Protein AF-T1AD20-F1 (afdb_monomer_lite)

Sequence (91 aa):
MGSESLIDLVRTVHTSKDKDYSELFIRSEGGMGLYKFIVDRWSYYTFTSNAKDVARIDALVSEGKSLVEAIDILASADHEAMYGKKSREAA

Foldseek 3Di:
DPDPVVVVVVVPFDDDPPDQWGWDWDQDPVGTDIDTHHDQQLVCLVPDPDPVSVVQLVVVVVVVDDSSVSSVVRSVVVVCVVPNPPDPPPD

pLDDT: mean 84.26, std 14.49, range [38.59, 98.5]

Structure (mmCIF, N/CA/C/O backbone):
data_AF-T1AD20-F1
#
_entry.id   AF-T1AD20-F1
#
loop_
_atom_site.group_PDB
_atom_site.id
_atom_site.type_symbol
_atom_site.label_atom_id
_atom_site.label_alt_id
_atom_site.label_comp_id
_atom_site.label_asym_id
_atom_site.label_entity_id
_atom_site.label_seq_id
_atom_site.pdbx_PDB_ins_code
_atom_site.Cartn_x
_atom_site.Cartn_y
_atom_site.Cartn_z
_atom_site.occupancy
_atom_site.B_iso_or_equiv
_atom_site.auth_seq_id
_atom_site.auth_comp_id
_atom_site.auth_asym_id
_atom_site.auth_atom_id
_atom_site.pdbx_PDB_model_num
ATOM 1 N N . MET A 1 1 ? 11.466 -2.872 -39.063 1.00 50.03 1 MET A N 1
ATOM 2 C CA . MET A 1 1 ? 11.686 -3.234 -37.643 1.00 50.03 1 MET A CA 1
ATOM 3 C C . MET A 1 1 ? 11.259 -2.041 -36.803 1.00 50.03 1 MET A C 1
ATOM 5 O O . MET A 1 1 ? 11.969 -1.051 -36.838 1.00 50.03 1 MET A O 1
ATOM 9 N N . GLY A 1 2 ? 10.085 -2.044 -36.164 1.00 59.44 2 GLY A N 1
ATOM 10 C CA . GLY A 1 2 ? 9.675 -0.864 -35.380 1.00 59.44 2 GLY A CA 1
ATOM 11 C C . GLY A 1 2 ? 8.310 -0.909 -34.686 1.00 59.44 2 GLY A C 1
ATOM 12 O O . GLY A 1 2 ? 8.112 -0.153 -33.744 1.00 59.44 2 GLY A O 1
ATOM 13 N N . SER A 1 3 ? 7.386 -1.787 -35.090 1.00 66.38 3 SER A N 1
ATOM 14 C CA . SER A 1 3 ? 6.070 -1.929 -34.439 1.00 66.38 3 SER A CA 1
ATOM 15 C C . SER A 1 3 ? 5.989 -3.144 -33.512 1.00 66.38 3 SER A C 1
ATOM 17 O O . SER A 1 3 ? 5.567 -3.003 -32.371 1.00 66.38 3 SER A O 1
ATOM 19 N N . GLU A 1 4 ? 6.439 -4.312 -33.974 1.00 74.81 4 GLU A N 1
ATOM 20 C CA . GLU A 1 4 ? 6.319 -5.581 -33.234 1.00 74.81 4 GLU A CA 1
ATOM 21 C C . GLU A 1 4 ? 7.069 -5.554 -31.896 1.00 74.81 4 GLU A C 1
ATOM 23 O O . GLU A 1 4 ? 6.477 -5.795 -30.853 1.00 74.81 4 GLU A O 1
ATOM 28 N N . SER A 1 5 ? 8.330 -5.111 -31.884 1.00 76.06 5 SER A N 1
ATOM 29 C CA . SER A 1 5 ? 9.124 -5.028 -30.648 1.00 76.06 5 SER A CA 1
ATOM 30 C C . SER A 1 5 ? 8.552 -4.045 -29.619 1.00 76.06 5 SER A C 1
ATOM 32 O O . SER A 1 5 ? 8.760 -4.202 -28.419 1.00 76.06 5 SER A O 1
ATOM 34 N N . LEU A 1 6 ? 7.849 -3.006 -30.081 1.00 76.31 6 LEU A N 1
ATOM 35 C CA . LEU A 1 6 ? 7.191 -2.037 -29.208 1.00 76.31 6 LEU A CA 1
ATOM 36 C C . LEU A 1 6 ? 5.932 -2.640 -28.579 1.00 76.31 6 LEU A C 1
ATOM 38 O O . LEU A 1 6 ? 5.685 -2.455 -27.390 1.00 76.31 6 LEU A O 1
ATOM 42 N N . ILE A 1 7 ? 5.151 -3.367 -29.379 1.00 80.56 7 ILE A N 1
ATOM 43 C CA . ILE A 1 7 ? 3.979 -4.110 -28.913 1.00 80.56 7 ILE A CA 1
ATOM 44 C C . ILE A 1 7 ? 4.411 -5.146 -27.875 1.00 80.56 7 ILE A C 1
ATOM 46 O O . ILE A 1 7 ? 3.797 -5.225 -26.812 1.00 80.56 7 ILE A O 1
ATOM 50 N N . ASP A 1 8 ? 5.493 -5.876 -28.141 1.00 82.19 8 ASP A N 1
ATOM 51 C CA . ASP A 1 8 ? 6.050 -6.849 -27.203 1.00 82.19 8 ASP A CA 1
ATOM 52 C C . ASP A 1 8 ? 6.471 -6.189 -25.889 1.00 82.19 8 ASP A C 1
ATOM 54 O O . ASP A 1 8 ? 6.140 -6.694 -24.819 1.00 82.19 8 ASP A O 1
ATOM 58 N N . LEU A 1 9 ? 7.107 -5.014 -25.940 1.00 79.50 9 LEU A N 1
ATOM 59 C CA . LEU A 1 9 ? 7.473 -4.266 -24.738 1.00 79.50 9 LEU A CA 1
ATOM 60 C C . LEU A 1 9 ? 6.244 -3.812 -23.936 1.00 79.50 9 LEU A C 1
ATOM 62 O O . LEU A 1 9 ? 6.208 -3.988 -22.720 1.00 79.50 9 LEU A O 1
ATOM 66 N N . VAL A 1 10 ? 5.212 -3.272 -24.588 1.00 81.25 10 VAL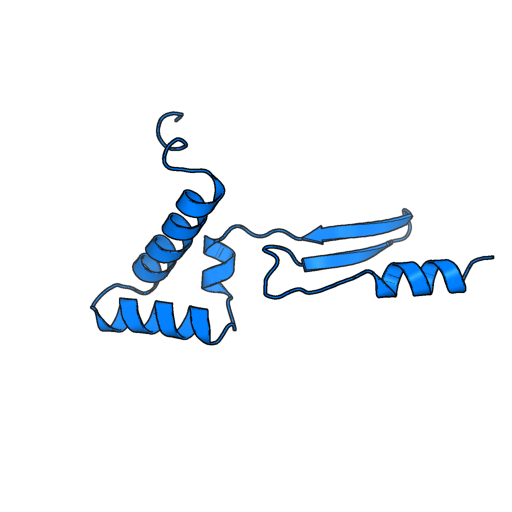 A N 1
ATOM 67 C CA . VAL A 1 10 ? 3.977 -2.855 -23.899 1.00 81.25 10 VAL A CA 1
ATOM 68 C C . VAL A 1 10 ? 3.265 -4.054 -23.267 1.00 81.25 10 VAL A C 1
ATOM 70 O O . VAL A 1 10 ? 2.730 -3.929 -22.169 1.00 81.25 10 VAL A O 1
ATOM 73 N N . ARG A 1 11 ? 3.318 -5.240 -23.889 1.00 80.62 11 ARG A N 1
ATOM 74 C CA . ARG A 1 11 ? 2.791 -6.483 -23.293 1.00 80.62 11 ARG A CA 1
ATOM 75 C C . ARG A 1 11 ? 3.518 -6.899 -22.015 1.00 80.62 11 ARG A C 1
ATOM 77 O O . ARG A 1 11 ? 2.948 -7.653 -21.234 1.00 80.62 11 ARG A O 1
ATOM 84 N N . THR A 1 12 ? 4.744 -6.427 -21.784 1.00 78.56 12 THR A N 1
ATOM 85 C CA . THR A 1 12 ? 5.461 -6.696 -20.528 1.00 78.56 12 THR A CA 1
ATOM 86 C C . THR A 1 12 ? 5.045 -5.785 -19.377 1.00 78.56 12 THR A C 1
ATOM 88 O O . THR A 1 12 ? 5.446 -6.054 -18.249 1.00 78.56 12 THR A O 1
ATOM 91 N N . VAL A 1 13 ? 4.237 -4.749 -19.625 1.00 78.62 13 VAL A N 1
ATOM 92 C CA . VAL A 1 13 ? 3.725 -3.854 -18.581 1.00 78.62 13 VAL A CA 1
ATOM 93 C C . VAL A 1 13 ? 2.663 -4.590 -17.772 1.00 78.62 13 VAL A C 1
ATOM 95 O O . VAL A 1 13 ? 1.592 -4.911 -18.286 1.00 78.62 13 VAL A O 1
ATOM 98 N N . HIS A 1 14 ? 2.934 -4.825 -16.493 1.00 71.06 14 HIS A N 1
ATOM 99 C CA . HIS A 1 14 ? 1.988 -5.463 -15.587 1.00 71.06 14 HIS A CA 1
ATOM 100 C C . HIS A 1 14 ? 1.626 -4.544 -14.422 1.00 71.06 14 HIS A C 1
ATOM 102 O O . HIS A 1 14 ? 2.480 -4.089 -13.661 1.00 71.06 14 HIS A O 1
ATOM 108 N N . THR A 1 15 ? 0.324 -4.371 -14.201 1.00 66.38 15 THR A N 1
ATOM 109 C CA . THR A 1 15 ? -0.208 -3.901 -12.919 1.00 66.38 15 THR A CA 1
ATOM 110 C C . THR A 1 15 ? -0.482 -5.126 -12.056 1.00 66.38 15 THR A C 1
ATOM 112 O O . THR A 1 15 ? -1.562 -5.712 -12.105 1.00 66.38 15 THR A O 1
ATOM 115 N N . SER A 1 16 ? 0.516 -5.573 -11.298 1.00 62.56 16 SER A N 1
ATOM 116 C CA . SER A 1 16 ? 0.287 -6.637 -10.322 1.00 62.56 16 SER A CA 1
ATOM 117 C C . SER A 1 16 ? -0.204 -6.021 -9.023 1.00 62.56 16 SER A C 1
ATOM 119 O O . SER A 1 16 ? 0.482 -5.180 -8.453 1.00 62.56 16 SER A O 1
ATOM 121 N N . LYS A 1 17 ? -1.358 -6.476 -8.526 1.00 60.00 17 LYS A N 1
ATOM 122 C CA . LYS A 1 17 ? -1.846 -6.107 -7.187 1.00 60.00 17 LYS A CA 1
ATOM 123 C C . LYS A 1 17 ? -0.946 -6.641 -6.068 1.00 60.00 17 LYS A C 1
ATOM 125 O O . LYS A 1 17 ? -0.992 -6.117 -4.964 1.00 60.00 17 LYS A O 1
ATOM 130 N N . ASP A 1 18 ? -0.131 -7.650 -6.377 1.00 59.72 18 ASP A N 1
ATOM 131 C CA . ASP A 1 18 ? 0.832 -8.255 -5.455 1.00 59.72 18 ASP A CA 1
ATOM 132 C C . ASP A 1 18 ? 2.215 -7.584 -5.525 1.00 59.72 18 ASP A C 1
ATOM 134 O O . ASP A 1 18 ? 3.105 -7.928 -4.755 1.00 59.72 18 ASP A O 1
ATOM 138 N N . LYS A 1 19 ? 2.434 -6.668 -6.483 1.00 58.88 19 LYS A N 1
ATOM 139 C CA . LYS A 1 19 ? 3.665 -5.871 -6.560 1.00 58.88 19 LYS A CA 1
ATOM 140 C C . LYS A 1 19 ? 3.374 -4.489 -5.973 1.00 58.88 19 LYS A C 1
ATOM 142 O O . LYS A 1 19 ? 2.406 -3.851 -6.367 1.00 58.88 19 LYS A O 1
ATOM 147 N N . ASP A 1 20 ? 4.254 -3.986 -5.111 1.00 72.12 20 ASP A N 1
ATOM 148 C CA . ASP A 1 20 ? 4.157 -2.646 -4.496 1.00 72.12 20 ASP A CA 1
ATOM 149 C C . ASP A 1 20 ? 4.403 -1.476 -5.470 1.00 72.12 20 ASP A C 1
ATOM 151 O O . ASP A 1 20 ? 4.798 -0.380 -5.074 1.00 72.12 20 ASP A O 1
ATOM 155 N N . TYR A 1 21 ? 4.237 -1.705 -6.771 1.00 77.12 21 TYR A N 1
ATOM 156 C CA . TYR A 1 21 ? 4.477 -0.713 -7.804 1.00 77.12 21 TYR A CA 1
ATOM 157 C C . TYR A 1 21 ? 3.651 -0.998 -9.050 1.00 77.12 21 TYR A C 1
ATOM 159 O O . TYR A 1 21 ? 3.381 -2.145 -9.408 1.00 77.12 21 TYR A O 1
ATOM 167 N N . SER A 1 22 ? 3.301 0.078 -9.746 1.00 80.50 22 SER A N 1
ATOM 168 C CA . SER A 1 22 ? 2.745 -0.005 -11.094 1.00 80.50 22 SER A CA 1
ATOM 169 C C . SER A 1 22 ? 3.865 0.122 -12.116 1.00 80.50 22 SER A C 1
ATOM 171 O O . SER A 1 22 ? 4.773 0.936 -11.954 1.00 80.50 22 SER A O 1
ATOM 173 N N . GLU A 1 23 ? 3.817 -0.668 -13.181 1.00 86.81 23 GLU A N 1
ATOM 174 C CA . GLU A 1 23 ? 4.691 -0.473 -14.334 1.00 86.81 23 GLU A CA 1
ATOM 175 C C . GLU A 1 23 ? 4.026 0.519 -15.297 1.00 86.81 23 GLU A C 1
ATOM 177 O O . GLU A 1 23 ? 2.842 0.399 -15.611 1.00 86.81 23 GLU A O 1
ATOM 182 N N . LEU A 1 24 ? 4.775 1.528 -15.737 1.00 86.81 24 LEU A N 1
ATOM 183 C CA . LEU A 1 24 ? 4.317 2.581 -16.638 1.00 86.81 24 LEU A CA 1
ATOM 184 C C . LEU A 1 24 ? 5.171 2.574 -17.899 1.00 86.81 24 LEU A C 1
ATOM 186 O O . LEU A 1 24 ? 6.387 2.751 -17.829 1.00 86.81 24 LEU A O 1
ATOM 190 N N . PHE A 1 25 ? 4.543 2.431 -19.061 1.00 89.44 25 PHE A N 1
ATOM 191 C CA . PHE A 1 25 ? 5.199 2.733 -20.328 1.00 89.44 25 PHE A CA 1
ATOM 192 C C . PHE A 1 25 ? 4.990 4.212 -20.661 1.00 89.44 25 PHE A C 1
ATOM 194 O O . PHE A 1 25 ? 3.858 4.654 -20.853 1.00 89.44 25 PHE A O 1
ATOM 201 N N . ILE A 1 26 ? 6.076 4.982 -20.721 1.00 89.12 26 ILE A N 1
ATOM 202 C CA . ILE A 1 26 ? 6.035 6.416 -21.018 1.00 89.12 26 ILE A CA 1
ATOM 203 C C . ILE A 1 26 ? 6.608 6.639 -22.412 1.00 89.12 26 ILE A C 1
ATOM 205 O O . ILE A 1 26 ? 7.682 6.134 -22.736 1.00 89.12 26 ILE A O 1
ATOM 209 N N . ARG A 1 27 ? 5.902 7.432 -23.223 1.00 89.00 27 ARG A N 1
ATOM 210 C CA . ARG A 1 27 ? 6.363 7.932 -24.520 1.00 89.00 27 ARG A CA 1
ATOM 211 C C . ARG A 1 27 ? 6.262 9.454 -24.525 1.00 89.00 27 ARG A C 1
ATOM 213 O O . ARG A 1 27 ? 5.174 9.992 -24.351 1.00 89.00 27 ARG A O 1
ATOM 220 N N . SER A 1 28 ? 7.383 10.128 -24.742 1.00 88.88 28 SER A N 1
ATOM 221 C CA . SER A 1 28 ? 7.488 11.584 -24.854 1.00 88.88 28 SER A CA 1
ATOM 222 C C . SER A 1 28 ? 8.315 11.970 -26.085 1.00 88.88 28 SER A C 1
ATOM 224 O O . SER A 1 28 ? 8.847 11.103 -26.782 1.00 88.88 28 SER A O 1
ATOM 226 N N . GLU A 1 29 ? 8.442 13.271 -26.363 1.00 91.81 29 GLU A N 1
ATOM 227 C CA . GLU A 1 29 ? 9.333 13.767 -27.426 1.00 91.81 29 GLU A CA 1
ATOM 228 C C . GLU A 1 29 ? 10.806 13.408 -27.170 1.00 91.81 29 GLU A C 1
ATOM 230 O O . GLU A 1 29 ? 11.570 13.222 -28.113 1.00 91.81 29 GLU A O 1
ATOM 235 N N . GLY A 1 30 ? 11.192 13.248 -25.899 1.00 89.50 30 GLY A N 1
ATOM 236 C CA . GLY A 1 30 ? 12.548 12.878 -25.489 1.00 89.50 30 GLY A CA 1
ATOM 237 C C . GLY A 1 30 ? 12.851 11.378 -25.542 1.00 89.50 30 GLY A C 1
ATOM 238 O O . GLY A 1 30 ? 13.988 10.991 -25.284 1.00 89.50 30 GLY A O 1
ATOM 239 N N . GLY A 1 31 ? 11.868 10.524 -25.850 1.00 86.25 31 GLY A N 1
ATOM 240 C CA . GLY A 1 31 ? 12.064 9.079 -25.962 1.00 86.25 31 GLY A CA 1
ATOM 241 C C . GLY A 1 31 ? 10.944 8.248 -25.341 1.00 86.25 31 GLY A C 1
ATOM 242 O O . GLY A 1 31 ? 9.848 8.730 -25.058 1.00 86.25 31 GLY A O 1
ATOM 243 N N . MET A 1 32 ? 11.217 6.958 -25.157 1.00 90.00 32 MET A N 1
ATOM 244 C CA . MET A 1 32 ? 10.267 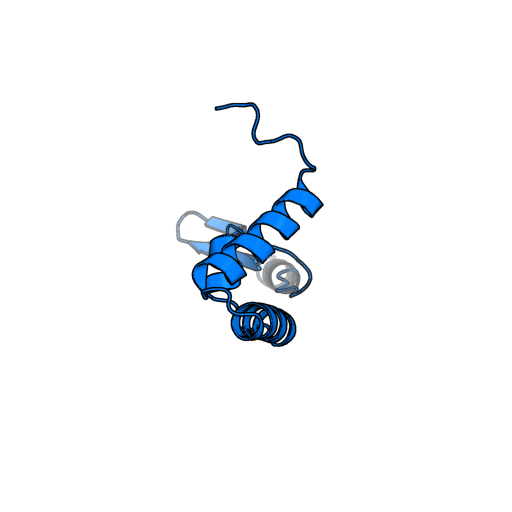6.005 -24.587 1.00 90.00 32 MET A CA 1
ATOM 245 C C . MET A 1 32 ? 10.951 5.008 -23.658 1.00 90.00 32 MET A C 1
ATOM 247 O O . MET A 1 32 ? 12.105 4.645 -23.882 1.00 90.00 32 MET A O 1
ATOM 251 N N . GLY A 1 33 ? 10.231 4.550 -22.636 1.00 86.69 33 GLY A N 1
ATOM 252 C CA . GLY A 1 33 ? 10.772 3.614 -21.657 1.00 86.69 33 GLY A CA 1
ATOM 253 C C . GLY A 1 33 ? 9.722 3.027 -20.722 1.00 86.69 33 GLY A C 1
ATOM 254 O O . GLY A 1 33 ? 8.594 3.516 -20.636 1.00 86.69 33 GLY A O 1
ATOM 255 N N . LEU A 1 34 ? 10.121 1.963 -20.026 1.00 87.62 34 LEU A N 1
ATOM 256 C CA . LEU A 1 34 ? 9.348 1.325 -18.968 1.00 87.62 34 LEU A CA 1
ATOM 257 C C . LEU A 1 34 ? 9.845 1.819 -17.607 1.00 87.62 34 LEU A C 1
ATOM 259 O O . LEU A 1 34 ? 11.039 1.759 -17.316 1.00 87.62 34 LEU A O 1
ATOM 263 N N . TYR A 1 35 ? 8.923 2.275 -16.772 1.00 87.44 35 TYR A N 1
ATOM 264 C CA . TYR A 1 35 ? 9.201 2.861 -15.469 1.00 87.44 35 TYR A CA 1
ATOM 265 C C . TYR A 1 35 ? 8.421 2.129 -14.388 1.00 87.44 35 TYR A C 1
ATOM 267 O O . TYR A 1 35 ? 7.337 1.605 -14.633 1.00 87.44 35 TYR A O 1
ATOM 275 N N . LYS A 1 36 ? 8.961 2.120 -13.171 1.00 86.88 36 LYS A N 1
ATOM 276 C CA . LYS A 1 36 ? 8.233 1.672 -11.984 1.00 86.88 36 LYS A CA 1
ATOM 277 C C . LYS A 1 36 ? 7.743 2.898 -11.237 1.00 86.88 36 LYS A C 1
ATOM 279 O O . LYS A 1 36 ? 8.545 3.737 -10.837 1.00 86.88 36 LYS A O 1
ATOM 284 N N . PHE A 1 37 ? 6.436 2.990 -11.062 1.00 86.00 37 PHE A N 1
ATOM 285 C CA . PHE A 1 37 ? 5.808 3.985 -10.217 1.00 86.00 37 PHE A CA 1
ATOM 286 C C . PHE A 1 37 ? 5.580 3.391 -8.833 1.00 86.00 37 PHE A C 1
ATOM 288 O O . PHE A 1 37 ? 4.825 2.429 -8.679 1.00 86.00 37 PHE A O 1
ATOM 295 N N . ILE A 1 38 ? 6.278 3.957 -7.855 1.00 85.88 38 ILE A N 1
ATOM 296 C CA . ILE A 1 38 ? 6.280 3.526 -6.461 1.00 85.88 38 ILE A CA 1
ATOM 297 C C . ILE A 1 38 ? 5.695 4.672 -5.642 1.00 85.88 38 ILE A C 1
ATOM 299 O O . ILE A 1 38 ? 6.098 5.822 -5.816 1.00 85.88 38 ILE A O 1
ATOM 303 N N . VAL A 1 39 ? 4.762 4.348 -4.755 1.00 86.19 39 VAL A N 1
ATOM 304 C CA . VAL A 1 39 ? 4.2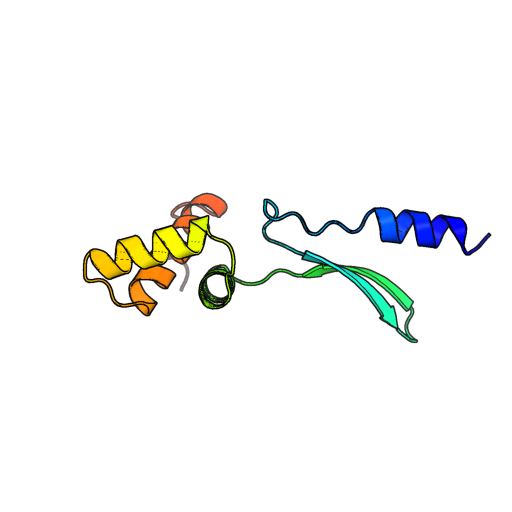27 5.266 -3.745 1.00 86.19 39 VAL A CA 1
ATOM 305 C C . VAL A 1 39 ? 4.617 4.755 -2.367 1.00 86.19 39 VAL A C 1
ATOM 307 O O . VAL A 1 39 ? 4.818 3.553 -2.182 1.00 86.19 39 VAL A O 1
ATOM 310 N N . ASP A 1 40 ? 4.739 5.651 -1.394 1.00 89.81 40 ASP A N 1
ATOM 311 C CA . ASP A 1 40 ? 4.914 5.226 -0.012 1.00 89.81 40 ASP A CA 1
ATOM 312 C C . ASP A 1 40 ? 3.656 4.484 0.488 1.00 89.81 40 ASP A C 1
ATOM 314 O O . ASP A 1 40 ? 2.543 4.673 -0.019 1.00 89.81 40 ASP A O 1
ATOM 318 N N . ARG A 1 41 ? 3.829 3.609 1.487 1.00 91.06 41 ARG A N 1
ATOM 319 C CA . ARG A 1 41 ? 2.739 2.750 1.979 1.00 91.06 41 ARG A CA 1
ATOM 320 C C . ARG A 1 41 ? 1.613 3.544 2.643 1.00 91.06 41 ARG A C 1
ATOM 322 O O . ARG A 1 41 ? 0.469 3.104 2.606 1.00 91.06 41 ARG A O 1
ATOM 329 N N . TRP A 1 42 ? 1.901 4.718 3.199 1.00 94.31 42 TRP A N 1
ATOM 330 C CA . TRP A 1 42 ? 0.875 5.560 3.806 1.00 94.31 42 TRP A CA 1
ATOM 331 C C . TRP A 1 42 ? -0.062 6.127 2.732 1.00 94.31 42 TRP A C 1
ATOM 333 O O . TRP A 1 42 ? -1.284 5.963 2.807 1.00 94.31 42 TRP A O 1
ATOM 343 N N . SER A 1 43 ? 0.511 6.687 1.662 1.00 93.31 43 SER A N 1
ATOM 344 C CA . SER A 1 43 ? -0.239 7.126 0.480 1.00 93.31 43 SER A CA 1
ATOM 345 C C . SER A 1 43 ? -1.003 5.969 -0.167 1.00 93.31 43 SER A C 1
ATOM 347 O O . SER A 1 43 ? -2.160 6.139 -0.549 1.00 93.31 43 SER A O 1
ATOM 349 N N . TYR A 1 44 ? -0.404 4.773 -0.244 1.00 92.12 44 TYR A N 1
ATOM 350 C CA . TYR A 1 44 ? -1.091 3.574 -0.736 1.00 92.12 44 TYR A CA 1
ATOM 351 C C . TYR A 1 44 ? -2.389 3.298 0.034 1.00 92.12 44 TYR A C 1
ATOM 353 O O . TYR A 1 44 ? -3.446 3.188 -0.585 1.00 92.12 44 TYR A O 1
ATOM 361 N N . TYR A 1 45 ? -2.337 3.216 1.368 1.00 94.31 45 TYR A N 1
ATOM 362 C CA . TYR A 1 45 ? -3.516 2.904 2.185 1.00 94.31 45 TYR A CA 1
ATOM 363 C C . TYR A 1 45 ? -4.560 4.022 2.174 1.00 94.31 45 TYR A C 1
ATOM 365 O O . TYR A 1 45 ? -5.751 3.738 2.249 1.00 94.31 45 TYR A O 1
ATOM 373 N N . THR A 1 46 ? -4.135 5.272 2.001 1.00 95.56 46 THR A N 1
ATOM 374 C CA . THR A 1 46 ? -5.050 6.415 1.868 1.00 95.56 46 THR A CA 1
ATOM 375 C C . THR A 1 46 ? -5.918 6.322 0.612 1.00 95.56 46 THR A C 1
ATOM 377 O O . THR A 1 46 ? -7.089 6.696 0.637 1.00 95.56 46 THR A O 1
ATOM 380 N N . PHE A 1 47 ? -5.362 5.806 -0.488 1.00 93.25 47 PHE A N 1
ATOM 381 C CA . PHE A 1 47 ? -6.040 5.731 -1.788 1.00 93.25 47 PHE A CA 1
ATOM 382 C C . PHE A 1 47 ? -6.393 4.301 -2.218 1.00 93.25 47 PHE A C 1
ATOM 384 O O . PHE A 1 47 ? -6.756 4.071 -3.376 1.00 93.25 47 PHE A O 1
ATOM 391 N N . THR A 1 48 ? -6.274 3.321 -1.320 1.00 91.19 48 THR A N 1
ATOM 392 C CA . THR A 1 48 ? -6.494 1.921 -1.683 1.00 91.19 48 THR A CA 1
ATOM 393 C C . THR A 1 48 ? -7.961 1.659 -2.015 1.00 91.19 48 THR A C 1
ATOM 395 O O . THR A 1 48 ? -8.878 2.068 -1.310 1.00 91.19 48 THR A O 1
ATOM 398 N N . SER A 1 49 ? -8.183 0.922 -3.101 1.00 90.69 49 SER A N 1
ATOM 399 C CA . SER A 1 49 ? -9.483 0.331 -3.451 1.00 90.69 49 SER A CA 1
ATOM 400 C C . SER A 1 49 ? -9.480 -1.191 -3.272 1.00 90.69 49 SER A C 1
ATOM 402 O O . SER A 1 49 ? -10.412 -1.887 -3.679 1.00 90.69 49 SER A O 1
ATOM 404 N N . ASN A 1 50 ? -8.412 -1.743 -2.689 1.00 90.75 50 ASN A N 1
ATOM 405 C CA . ASN A 1 50 ? -8.302 -3.170 -2.441 1.00 90.75 50 ASN A CA 1
ATOM 406 C C . ASN A 1 50 ? -9.241 -3.571 -1.299 1.00 90.75 50 ASN A C 1
ATOM 408 O O . ASN A 1 50 ? -9.041 -3.171 -0.156 1.00 90.75 50 ASN A O 1
ATOM 412 N N . ALA A 1 51 ? -10.225 -4.421 -1.596 1.00 94.00 51 ALA A N 1
ATOM 413 C CA . ALA A 1 51 ? -11.222 -4.860 -0.621 1.00 94.00 51 ALA A CA 1
ATOM 414 C C . ALA A 1 51 ? -10.618 -5.480 0.654 1.00 94.00 51 ALA A C 1
ATOM 416 O O . ALA A 1 51 ? -11.177 -5.313 1.733 1.00 94.00 51 ALA A O 1
ATOM 417 N N . LYS A 1 52 ? -9.474 -6.175 0.556 1.00 94.31 52 LYS A N 1
ATOM 418 C CA . LYS A 1 52 ? -8.802 -6.753 1.731 1.00 94.31 52 LYS A CA 1
ATOM 419 C C . LYS A 1 52 ? -8.188 -5.675 2.617 1.00 94.31 52 LYS A C 1
ATOM 421 O O . LYS A 1 52 ? -8.238 -5.810 3.833 1.00 94.31 52 LYS A O 1
ATOM 426 N N . ASP A 1 53 ? -7.617 -4.636 2.019 1.00 94.81 53 ASP A N 1
ATOM 427 C CA . ASP A 1 53 ? -7.003 -3.540 2.769 1.00 94.81 53 ASP A CA 1
ATOM 428 C C . ASP A 1 53 ? -8.076 -2.652 3.396 1.00 94.81 53 ASP A C 1
ATOM 430 O O . ASP A 1 53 ? -7.980 -2.337 4.577 1.00 94.81 53 ASP A O 1
ATOM 434 N N . VAL A 1 54 ? -9.149 -2.357 2.654 1.00 97.06 54 VAL A N 1
ATOM 435 C CA . VAL A 1 54 ? -10.326 -1.646 3.179 1.00 97.06 54 VAL A CA 1
ATOM 436 C C . VAL A 1 54 ? -10.904 -2.387 4.386 1.00 97.06 54 VAL A C 1
ATOM 438 O O . VAL A 1 54 ? -11.068 -1.790 5.441 1.00 97.06 54 VAL A O 1
ATOM 441 N N . ALA A 1 55 ? -11.092 -3.708 4.294 1.00 98.00 55 ALA A N 1
ATOM 442 C CA . ALA A 1 55 ? -11.591 -4.499 5.419 1.00 98.00 55 ALA A CA 1
ATOM 443 C C . ALA A 1 55 ? -10.668 -4.463 6.655 1.00 98.00 55 ALA A C 1
ATOM 445 O O . ALA A 1 55 ? -11.154 -4.506 7.783 1.00 98.00 55 ALA A O 1
ATOM 446 N N . ARG A 1 56 ? -9.342 -4.381 6.472 1.00 97.88 56 ARG A N 1
ATOM 447 C CA . ARG A 1 56 ? -8.389 -4.235 7.590 1.00 97.88 56 ARG A CA 1
ATOM 448 C C . ARG A 1 56 ? -8.474 -2.852 8.229 1.00 97.88 56 ARG A C 1
ATOM 450 O O . ARG A 1 56 ? -8.414 -2.757 9.451 1.00 97.88 56 ARG A O 1
ATOM 457 N N . ILE A 1 57 ? -8.614 -1.804 7.417 1.00 98.25 57 ILE A N 1
ATOM 458 C CA . ILE A 1 57 ? -8.812 -0.432 7.900 1.00 98.25 57 ILE A CA 1
ATOM 459 C C . ILE A 1 57 ? -10.110 -0.364 8.711 1.00 98.25 57 ILE A C 1
ATOM 461 O O . ILE A 1 57 ? -10.088 0.084 9.855 1.00 98.25 57 ILE A O 1
ATOM 465 N N . ASP A 1 58 ? -11.209 -0.885 8.164 1.00 98.25 58 ASP A N 1
ATOM 466 C CA . ASP A 1 58 ? -12.516 -0.898 8.826 1.00 98.25 58 ASP A CA 1
ATOM 467 C C . ASP A 1 58 ? -12.488 -1.681 10.145 1.00 98.25 58 ASP A C 1
ATOM 469 O O . ASP A 1 58 ? -13.091 -1.251 11.128 1.00 98.25 58 ASP A O 1
ATOM 473 N N . ALA A 1 59 ? -11.751 -2.796 10.203 1.00 98.50 59 ALA A N 1
ATOM 474 C CA . ALA A 1 59 ? -11.566 -3.556 11.437 1.00 98.50 59 ALA A CA 1
ATOM 475 C C . ALA A 1 59 ? -10.883 -2.710 12.526 1.00 98.50 59 ALA A C 1
ATOM 477 O O . ALA A 1 59 ? -11.419 -2.591 13.627 1.00 98.50 59 ALA A O 1
ATOM 478 N N . LEU A 1 60 ? -9.770 -2.040 12.208 1.00 98.38 60 LEU A N 1
ATOM 479 C CA . LEU A 1 60 ? -9.065 -1.163 13.153 1.00 98.38 60 LEU A CA 1
ATOM 480 C C . LEU A 1 60 ? -9.940 0.014 13.606 1.00 98.38 60 LEU A C 1
ATOM 482 O O . LEU A 1 60 ? -9.950 0.371 14.785 1.00 98.38 60 LEU A O 1
ATOM 486 N N . VAL A 1 61 ? -10.713 0.596 12.688 1.00 98.31 61 VAL A N 1
ATOM 487 C CA . VAL A 1 61 ? -11.665 1.663 13.024 1.00 98.31 61 VAL A CA 1
ATOM 488 C C . VAL A 1 61 ? -12.770 1.143 13.948 1.00 98.31 61 VAL A C 1
ATOM 490 O O . VAL A 1 61 ? -13.122 1.809 14.920 1.00 98.31 61 VAL A O 1
ATOM 493 N N . SER A 1 62 ? -13.277 -0.072 13.714 1.00 98.19 62 SER A N 1
ATOM 494 C CA . SER A 1 62 ? -14.284 -0.704 14.579 1.00 98.19 62 SER A CA 1
ATOM 495 C C . SER A 1 62 ? -13.767 -1.019 15.989 1.00 98.19 62 SER A C 1
ATOM 497 O O . SER A 1 62 ? -14.544 -1.028 16.942 1.00 98.19 62 SER A O 1
ATOM 499 N N . GLU A 1 63 ? -12.452 -1.192 16.143 1.00 97.94 63 GLU A N 1
ATOM 500 C CA . GLU A 1 63 ? -11.762 -1.329 17.433 1.00 97.94 63 GLU A CA 1
ATOM 501 C C . GLU A 1 63 ? -11.556 0.020 18.153 1.00 97.94 63 GLU A C 1
ATOM 503 O O . GLU A 1 63 ? -10.984 0.072 19.243 1.00 97.94 63 GLU A O 1
ATOM 508 N N . GLY A 1 64 ? -12.032 1.124 17.568 1.00 98.25 64 GLY A N 1
ATOM 509 C CA . GLY A 1 64 ? -11.976 2.465 18.148 1.00 98.25 64 GLY A CA 1
ATOM 510 C C . GLY A 1 64 ? -10.756 3.286 17.734 1.00 98.25 64 GLY A C 1
ATOM 511 O O . GLY A 1 64 ? -10.520 4.341 18.3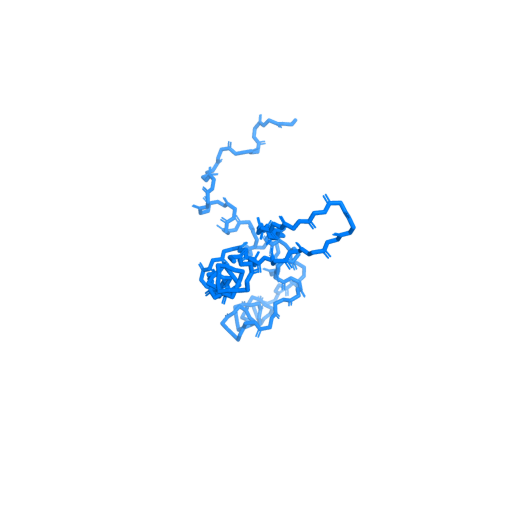23 1.00 98.25 64 GLY A O 1
ATOM 512 N N . LYS A 1 65 ? -9.974 2.840 16.742 1.00 98.38 65 LYS A N 1
ATOM 513 C CA . LYS A 1 65 ? -8.908 3.661 16.152 1.00 98.38 65 LYS A CA 1
ATOM 514 C C . LYS A 1 65 ? -9.492 4.726 15.234 1.00 98.38 65 LYS A C 1
ATOM 516 O O . LYS A 1 65 ? -10.480 4.503 14.537 1.00 98.38 65 LYS A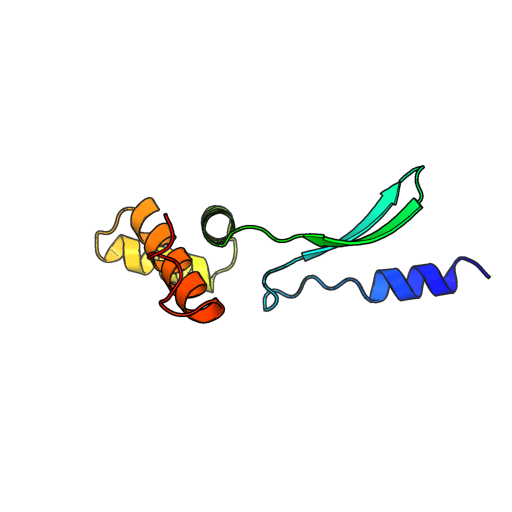 O 1
ATOM 521 N N . SER A 1 66 ? -8.852 5.887 15.187 1.00 98.38 66 SER A N 1
ATOM 522 C CA . SER A 1 66 ? -9.112 6.842 14.114 1.00 98.38 66 SER A CA 1
ATOM 523 C C . SER A 1 66 ? -8.633 6.279 12.772 1.00 98.38 66 SER A C 1
ATOM 525 O O . SER A 1 66 ? -7.744 5.428 12.712 1.00 98.38 66 SER A O 1
ATOM 527 N N . LEU A 1 67 ? -9.194 6.789 11.673 1.00 97.69 67 LEU A N 1
ATOM 528 C CA . LEU A 1 67 ? -8.779 6.396 10.323 1.00 97.69 67 LEU A CA 1
ATOM 529 C C . LEU A 1 67 ? -7.274 6.617 10.091 1.00 97.69 67 LEU A C 1
ATOM 531 O O . LEU A 1 67 ? -6.615 5.775 9.488 1.00 97.69 67 LEU A O 1
ATOM 535 N N . VAL A 1 68 ? -6.727 7.726 10.600 1.00 97.94 68 VAL A N 1
ATOM 536 C CA . VAL A 1 68 ? -5.296 8.044 10.482 1.00 97.94 68 VAL A CA 1
ATOM 537 C C . VAL A 1 68 ? -4.451 7.015 11.229 1.00 97.94 68 VAL A C 1
ATOM 539 O O . VAL A 1 68 ? -3.508 6.482 10.657 1.00 97.94 68 VAL A O 1
ATOM 542 N N . GLU A 1 69 ? -4.827 6.661 12.462 1.00 98.25 69 GLU A N 1
ATOM 543 C CA . GLU A 1 69 ? -4.125 5.621 13.225 1.00 98.25 69 GLU A CA 1
ATOM 544 C C . GLU A 1 69 ? -4.200 4.256 12.537 1.00 98.25 69 GLU A C 1
ATOM 546 O O . GLU A 1 69 ? -3.214 3.524 12.520 1.00 98.25 69 GLU A O 1
ATOM 551 N N . ALA A 1 70 ? -5.349 3.902 11.955 1.00 98.38 70 ALA A N 1
ATOM 552 C CA . ALA A 1 70 ? -5.496 2.653 11.217 1.00 98.38 70 ALA A CA 1
ATOM 553 C C . ALA A 1 70 ? -4.533 2.589 10.018 1.00 98.38 70 ALA A C 1
ATOM 555 O O . ALA A 1 70 ? -3.849 1.583 9.822 1.00 98.38 70 ALA A O 1
ATOM 556 N N . ILE A 1 71 ? -4.434 3.680 9.254 1.00 97.81 71 ILE A N 1
ATOM 557 C CA . ILE A 1 71 ? -3.494 3.809 8.134 1.00 97.81 71 ILE A CA 1
ATOM 558 C C . ILE A 1 71 ? -2.040 3.747 8.629 1.00 97.81 71 ILE A C 1
ATOM 560 O O . ILE A 1 71 ? -1.243 2.996 8.065 1.00 97.81 71 ILE A O 1
ATOM 564 N N . ASP A 1 72 ? -1.698 4.465 9.704 1.00 97.81 72 ASP A N 1
ATOM 565 C CA . ASP A 1 72 ? -0.351 4.470 10.294 1.00 97.81 72 ASP A CA 1
ATOM 566 C C . ASP A 1 72 ? 0.084 3.076 10.756 1.00 97.81 72 ASP A C 1
ATOM 568 O O . ASP A 1 72 ? 1.230 2.677 10.528 1.00 97.81 72 ASP A O 1
ATOM 572 N N . ILE A 1 73 ? -0.824 2.321 11.384 1.00 97.75 73 ILE A N 1
ATOM 573 C CA . ILE A 1 73 ? -0.578 0.948 11.838 1.00 97.75 73 ILE A CA 1
ATOM 574 C C . ILE A 1 73 ? -0.230 0.054 10.646 1.00 97.75 73 ILE A C 1
ATOM 576 O O . ILE A 1 73 ? 0.788 -0.640 10.680 1.00 97.75 73 ILE A O 1
ATOM 580 N N . LEU A 1 74 ? -1.037 0.085 9.582 1.00 96.44 74 LEU A N 1
ATOM 581 C CA . LEU A 1 74 ? -0.821 -0.761 8.407 1.00 96.44 74 LEU A CA 1
ATOM 582 C C . LEU A 1 74 ? 0.441 -0.359 7.632 1.00 96.44 74 LEU A C 1
ATOM 584 O O . LEU A 1 74 ? 1.238 -1.218 7.258 1.00 96.44 74 LEU A O 1
ATOM 588 N N . ALA A 1 75 ? 0.668 0.942 7.439 1.00 94.69 75 ALA A N 1
ATOM 589 C CA . ALA A 1 75 ? 1.862 1.449 6.768 1.00 94.69 75 ALA A CA 1
ATOM 590 C C . ALA A 1 75 ? 3.145 1.112 7.547 1.00 94.69 75 ALA A C 1
ATOM 592 O O . ALA A 1 75 ? 4.144 0.709 6.948 1.00 94.69 75 ALA A O 1
ATOM 593 N N . SER A 1 76 ? 3.113 1.229 8.879 1.00 94.12 76 SER A N 1
ATOM 594 C CA . SER A 1 76 ? 4.245 0.870 9.741 1.00 94.12 76 SER A CA 1
ATOM 595 C C . SER A 1 76 ? 4.512 -0.634 9.720 1.00 94.12 76 SER A C 1
ATOM 597 O O . SER A 1 76 ? 5.669 -1.038 9.621 1.00 94.12 76 SER A O 1
ATOM 599 N N . ALA A 1 77 ? 3.463 -1.463 9.756 1.00 93.50 77 ALA A N 1
ATOM 600 C CA . ALA A 1 77 ? 3.594 -2.915 9.667 1.00 93.50 77 ALA A CA 1
ATOM 601 C C . ALA A 1 77 ? 4.244 -3.352 8.343 1.00 93.50 77 ALA A C 1
ATOM 603 O O . ALA A 1 77 ? 5.162 -4.172 8.355 1.00 93.50 77 ALA A O 1
ATOM 604 N N . ASP A 1 78 ? 3.837 -2.762 7.215 1.00 90.50 78 ASP A N 1
ATOM 605 C CA . ASP A 1 78 ? 4.463 -3.036 5.915 1.00 90.50 78 ASP A CA 1
ATOM 606 C C . ASP A 1 78 ? 5.919 -2.568 5.867 1.00 90.50 78 ASP A C 1
ATOM 608 O O . ASP A 1 78 ? 6.788 -3.282 5.364 1.00 90.50 78 ASP A O 1
ATOM 612 N N . HIS A 1 79 ? 6.208 -1.385 6.414 1.00 87.81 79 HIS A N 1
ATOM 613 C CA . HIS A 1 79 ? 7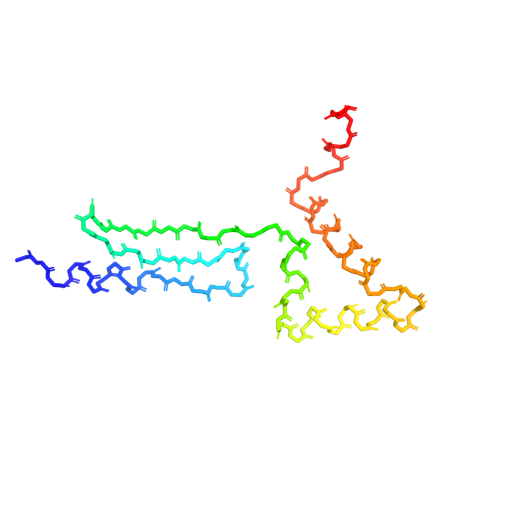.576 -0.887 6.500 1.00 87.81 79 HIS A CA 1
ATOM 614 C C . HIS A 1 79 ? 8.462 -1.844 7.315 1.00 87.81 79 HIS A C 1
ATOM 616 O O . HIS A 1 79 ? 9.576 -2.165 6.900 1.00 87.81 79 HIS A O 1
ATOM 622 N N . GLU A 1 80 ? 7.984 -2.320 8.466 1.00 89.81 80 GLU A N 1
ATOM 623 C CA . GLU A 1 80 ? 8.702 -3.296 9.291 1.00 89.81 80 GLU A CA 1
ATOM 624 C C . GLU A 1 80 ? 8.902 -4.632 8.567 1.00 89.81 80 GLU A C 1
ATOM 626 O O . GLU A 1 80 ? 9.981 -5.217 8.667 1.00 89.81 80 GLU A O 1
ATOM 631 N N . ALA A 1 81 ? 7.908 -5.094 7.805 1.00 88.06 81 ALA A N 1
ATOM 632 C CA . ALA A 1 81 ? 8.013 -6.312 7.008 1.00 88.06 81 ALA A CA 1
ATOM 633 C C . ALA A 1 81 ? 9.045 -6.189 5.871 1.00 88.06 81 ALA A C 1
ATOM 635 O O . ALA A 1 81 ? 9.755 -7.153 5.588 1.00 88.06 81 ALA A O 1
ATOM 636 N N . MET A 1 82 ? 9.154 -5.014 5.239 1.00 83.12 82 MET A N 1
ATOM 637 C CA . MET A 1 82 ? 10.092 -4.769 4.135 1.00 83.12 82 MET A CA 1
ATOM 638 C C . MET A 1 82 ? 11.527 -4.497 4.596 1.00 83.12 82 MET A C 1
ATOM 640 O O . MET A 1 82 ? 12.470 -5.013 3.998 1.00 83.12 82 MET A O 1
ATOM 644 N N . TYR A 1 83 ? 11.706 -3.672 5.631 1.00 82.56 83 TYR A N 1
ATOM 645 C CA . TYR A 1 83 ? 13.015 -3.116 6.001 1.00 82.56 83 TYR A CA 1
ATOM 646 C C . TYR A 1 83 ? 13.521 -3.571 7.379 1.00 82.56 83 TYR A C 1
ATOM 648 O O . TYR A 1 83 ? 14.662 -3.287 7.747 1.00 82.56 83 TYR A O 1
ATOM 656 N N . GLY A 1 84 ? 12.708 -4.302 8.147 1.00 79.25 84 GLY A N 1
ATOM 657 C CA . GLY A 1 84 ? 13.035 -4.726 9.506 1.00 79.25 84 GLY A CA 1
ATOM 658 C C . GLY A 1 84 ? 13.001 -3.585 10.533 1.00 79.25 84 GLY A C 1
ATOM 659 O O . GLY A 1 84 ? 12.853 -2.407 10.216 1.00 79.25 84 GLY A O 1
ATOM 660 N N . LYS A 1 85 ? 13.165 -3.930 11.817 1.00 63.28 85 LYS A N 1
ATOM 661 C CA . LYS A 1 85 ? 13.003 -3.013 12.968 1.00 63.28 85 LYS A CA 1
ATOM 662 C C . LYS A 1 85 ? 14.088 -1.926 13.138 1.00 63.28 85 LYS A C 1
ATOM 664 O O . LYS A 1 85 ? 14.113 -1.264 14.169 1.00 63.28 85 LYS A O 1
ATOM 669 N N . LYS A 1 86 ? 14.992 -1.722 12.172 1.00 55.34 86 LYS A N 1
ATOM 670 C CA . LYS A 1 86 ? 16.212 -0.894 12.327 1.00 55.34 86 LYS A CA 1
ATOM 671 C C . LYS A 1 86 ? 16.281 0.353 11.426 1.00 55.34 86 LYS A C 1
ATOM 673 O O . LYS A 1 86 ? 17.332 0.623 10.856 1.00 55.34 86 LYS A O 1
ATOM 678 N N . SER A 1 87 ? 15.212 1.143 11.301 1.00 53.22 87 SER A N 1
ATOM 679 C CA . SER A 1 87 ? 15.297 2.450 10.605 1.00 53.22 87 SER A CA 1
ATOM 680 C C . SER A 1 87 ? 15.070 3.682 11.488 1.00 53.22 87 SER A C 1
ATOM 682 O O . SER A 1 87 ? 15.342 4.790 11.038 1.00 53.22 87 SER A O 1
ATOM 684 N N . ARG A 1 88 ? 14.624 3.534 12.745 1.00 55.31 88 ARG A N 1
ATOM 685 C CA . ARG A 1 88 ? 14.306 4.687 13.617 1.00 55.31 88 ARG A CA 1
ATOM 686 C C . ARG A 1 88 ? 15.465 5.217 14.474 1.00 55.31 88 ARG A C 1
ATOM 688 O O . ARG A 1 88 ? 15.264 6.186 15.190 1.00 55.31 88 ARG A O 1
ATOM 695 N N . GLU A 1 89 ? 16.661 4.633 14.400 1.00 46.38 89 GLU A N 1
ATOM 696 C CA . GLU A 1 89 ? 17.838 5.101 15.166 1.00 46.38 89 GLU A CA 1
ATOM 697 C C . GLU A 1 89 ? 18.754 6.064 14.384 1.00 46.38 89 GLU A C 1
ATOM 699 O O . GLU A 1 89 ? 19.825 6.419 14.867 1.00 46.38 89 GLU A O 1
ATOM 704 N N . ALA A 1 90 ? 18.356 6.513 13.191 1.00 47.84 90 ALA A N 1
ATOM 705 C CA . ALA A 1 90 ? 19.127 7.471 12.398 1.00 47.84 90 ALA A CA 1
ATOM 706 C C . ALA A 1 90 ? 18.291 8.716 12.057 1.00 47.84 90 ALA A C 1
ATOM 708 O O . ALA A 1 90 ? 17.924 8.922 10.901 1.00 47.84 90 ALA A O 1
ATOM 709 N N . ALA A 1 91 ? 17.975 9.524 13.070 1.00 38.59 91 ALA A N 1
ATOM 710 C CA . ALA A 1 91 ? 17.567 10.923 12.923 1.00 38.59 91 ALA A CA 1
ATOM 711 C C . ALA A 1 91 ? 17.901 11.698 14.202 1.00 38.59 91 ALA A C 1
ATOM 713 O O . ALA A 1 91 ? 17.529 11.204 15.291 1.00 38.59 91 ALA A O 1
#

Organism: NCBI:txid410659

Radius of gyration: 18.19 Å; chains: 1; bounding box: 33×22×56 Å

Secondary structure (DSSP, 8-state):
--SHHHHHHHHT----TTSSEEEEEEEETTEEEEEEEE--HHHHHHS---HHHHHHHHHHHHTT--HHHHHHHHHHHHHHHHH-S-STT--